Protein AF-A0A136Q845-F1 (afdb_monomer_lite)

Structure (mmCIF, N/CA/C/O backbone):
data_AF-A0A136Q845-F1
#
_entry.id   AF-A0A136Q845-F1
#
loop_
_atom_site.group_PDB
_atom_site.id
_atom_site.type_symbol
_atom_site.label_atom_id
_atom_site.label_alt_id
_atom_site.label_comp_id
_atom_site.label_asym_id
_atom_site.label_entity_id
_atom_site.label_seq_id
_atom_site.pdbx_PDB_ins_code
_atom_site.Cartn_x
_atom_site.Cartn_y
_atom_site.Cartn_z
_atom_site.occupancy
_atom_site.B_iso_or_equiv
_atom_site.auth_seq_id
_atom_site.auth_comp_id
_atom_site.auth_asym_id
_atom_site.auth_atom_id
_atom_site.pdbx_PDB_model_num
ATOM 1 N N . ILE A 1 1 ? -14.774 0.535 0.311 1.00 84.38 1 ILE A N 1
ATOM 2 C CA . ILE A 1 1 ? -14.050 0.784 -0.958 1.00 84.38 1 ILE A CA 1
ATOM 3 C C . ILE A 1 1 ? -12.926 1.778 -0.692 1.00 84.38 1 ILE A C 1
ATOM 5 O O . ILE A 1 1 ? -13.164 2.762 0.003 1.00 84.38 1 ILE A O 1
ATOM 9 N N . LYS A 1 2 ? -11.718 1.499 -1.184 1.00 90.06 2 LYS A N 1
ATOM 10 C CA . LYS A 1 2 ? -10.530 2.355 -1.083 1.00 90.06 2 LYS A CA 1
ATOM 11 C C . LYS A 1 2 ? -9.869 2.485 -2.451 1.00 90.06 2 LYS A C 1
ATOM 13 O O . LYS A 1 2 ? -10.007 1.608 -3.302 1.00 90.06 2 LYS A O 1
ATOM 18 N N . THR A 1 3 ? -9.113 3.564 -2.631 1.00 94.06 3 THR A N 1
ATOM 19 C CA . THR A 1 3 ? -8.196 3.672 -3.767 1.00 94.06 3 THR A CA 1
ATOM 20 C C . THR A 1 3 ? -7.012 2.735 -3.530 1.00 94.06 3 THR A C 1
ATOM 22 O O . THR A 1 3 ? -6.346 2.857 -2.504 1.00 94.06 3 THR A O 1
ATOM 25 N N . VAL A 1 4 ? -6.729 1.843 -4.475 1.00 92.69 4 VAL A N 1
ATOM 26 C CA . VAL A 1 4 ? -5.550 0.971 -4.458 1.00 92.69 4 VAL A CA 1
ATOM 27 C C . VAL A 1 4 ? -4.664 1.310 -5.651 1.00 92.69 4 VAL A C 1
ATOM 29 O O . VAL A 1 4 ? -5.120 1.299 -6.798 1.00 92.69 4 VAL A O 1
ATOM 32 N N . THR A 1 5 ? -3.414 1.661 -5.372 1.00 91.56 5 THR A N 1
ATOM 33 C CA . THR A 1 5 ? -2.354 1.887 -6.364 1.00 91.56 5 THR A CA 1
ATOM 34 C C . THR A 1 5 ? -1.283 0.814 -6.223 1.00 91.56 5 THR A C 1
ATOM 36 O O . THR A 1 5 ? -1.395 -0.051 -5.354 1.00 91.56 5 THR A O 1
ATOM 39 N N . ALA A 1 6 ? -0.290 0.824 -7.109 1.00 89.44 6 ALA A N 1
ATOM 40 C CA . ALA A 1 6 ? 0.789 -0.144 -7.064 1.00 89.44 6 ALA A CA 1
ATOM 41 C C . ALA A 1 6 ? 2.152 0.504 -7.334 1.00 89.44 6 ALA A C 1
ATOM 43 O O . ALA A 1 6 ? 2.246 1.478 -8.087 1.00 89.44 6 ALA A O 1
ATOM 44 N N . TYR A 1 7 ? 3.198 -0.097 -6.771 1.00 87.44 7 TYR A N 1
ATOM 45 C CA . TYR A 1 7 ? 4.599 0.264 -6.980 1.0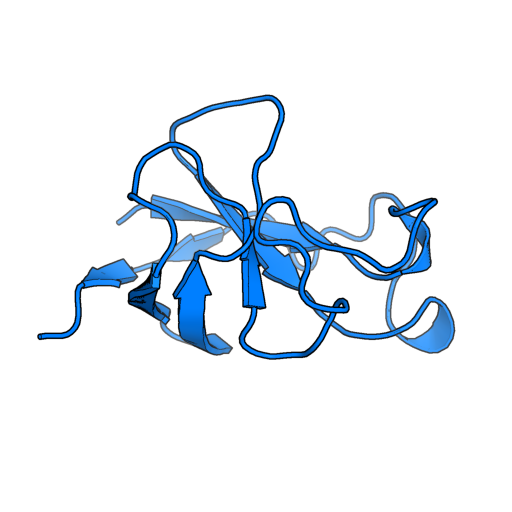0 87.44 7 TYR A CA 1
ATOM 46 C C . TYR A 1 7 ? 5.491 -0.989 -7.024 1.00 87.44 7 TYR A C 1
ATOM 48 O O . TYR A 1 7 ? 5.057 -2.098 -6.718 1.00 87.44 7 TYR A O 1
ATOM 56 N N . CYS A 1 8 ? 6.750 -0.820 -7.416 1.00 87.19 8 CYS A N 1
ATOM 57 C CA . CYS A 1 8 ? 7.773 -1.871 -7.439 1.00 87.19 8 CYS A CA 1
ATOM 58 C C . CYS A 1 8 ? 9.133 -1.294 -7.034 1.00 87.19 8 CYS A C 1
ATOM 60 O O . CYS A 1 8 ? 9.251 -0.082 -6.828 1.00 87.19 8 CYS A O 1
ATOM 62 N N . SER A 1 9 ? 10.179 -2.127 -6.975 1.00 86.06 9 SER A N 1
ATOM 63 C CA . SER A 1 9 ? 11.523 -1.671 -6.577 1.00 86.06 9 SER A CA 1
ATOM 64 C C . SER A 1 9 ? 12.129 -0.622 -7.515 1.00 86.06 9 SER A C 1
ATOM 66 O O . SER A 1 9 ? 13.044 0.093 -7.127 1.00 86.06 9 SER A O 1
ATOM 68 N N . ALA A 1 10 ? 11.587 -0.427 -8.723 1.00 84.12 10 ALA A N 1
ATOM 69 C CA . ALA A 1 10 ? 11.973 0.698 -9.573 1.00 84.12 10 ALA A CA 1
ATOM 70 C C . ALA A 1 10 ? 11.621 2.074 -8.974 1.00 84.12 10 ALA A C 1
ATOM 72 O O . ALA A 1 10 ? 12.258 3.062 -9.346 1.00 84.12 10 ALA A O 1
ATOM 73 N N . CYS A 1 11 ? 10.607 2.125 -8.104 1.00 80.44 11 CYS A N 1
ATOM 74 C CA . CYS A 1 11 ? 10.061 3.327 -7.468 1.00 80.44 11 CYS A CA 1
ATOM 75 C C . CYS A 1 11 ? 10.649 3.601 -6.080 1.00 80.44 11 CYS A C 1
ATOM 77 O O . CYS A 1 11 ? 10.310 4.616 -5.476 1.00 80.44 11 CYS A O 1
ATOM 79 N N . ASP A 1 12 ? 11.478 2.695 -5.568 1.00 82.62 12 ASP A N 1
ATOM 80 C CA . ASP A 1 12 ? 12.068 2.778 -4.241 1.00 82.62 12 ASP A CA 1
ATOM 81 C C . ASP A 1 12 ? 13.598 2.811 -4.340 1.00 82.62 12 ASP A C 1
ATOM 83 O O . ASP A 1 12 ? 14.202 2.241 -5.247 1.00 82.62 12 ASP A O 1
ATOM 87 N N . SER A 1 13 ? 14.231 3.535 -3.423 1.00 78.75 13 SER A N 1
ATOM 88 C CA . SER A 1 13 ? 15.679 3.753 -3.413 1.00 78.75 13 SER A CA 1
ATOM 89 C C . SER A 1 13 ? 16.401 2.989 -2.305 1.00 78.75 13 SER A C 1
ATOM 91 O O . SER A 1 13 ? 17.631 2.984 -2.295 1.00 78.75 13 SER A O 1
ATOM 93 N N . THR A 1 14 ? 15.672 2.354 -1.379 1.00 86.75 14 THR A N 1
ATOM 94 C CA . THR A 1 14 ? 16.260 1.778 -0.155 1.00 86.75 14 THR A CA 1
ATOM 95 C C . THR A 1 14 ? 16.110 0.263 -0.039 1.00 86.75 14 THR A C 1
ATOM 97 O O . THR A 1 14 ? 16.934 -0.391 0.593 1.00 86.75 14 THR A O 1
ATOM 100 N N . GLY A 1 15 ? 15.073 -0.305 -0.642 1.00 89.44 15 GLY A N 1
ATOM 101 C CA . GLY A 1 15 ? 14.621 -1.677 -0.464 1.00 89.44 15 GLY A CA 1
ATOM 102 C C . GLY A 1 15 ? 13.941 -1.942 0.881 1.00 89.44 15 GLY A C 1
ATOM 103 O O . GLY A 1 15 ? 13.663 -3.105 1.171 1.00 89.44 15 GLY A O 1
ATOM 104 N N . ILE A 1 16 ? 13.704 -0.922 1.717 1.00 93.94 16 ILE A N 1
ATOM 105 C CA . ILE A 1 16 ? 13.290 -1.063 3.119 1.00 93.94 16 ILE A CA 1
ATOM 106 C C . ILE A 1 16 ? 12.038 -0.222 3.402 1.00 93.94 16 ILE A C 1
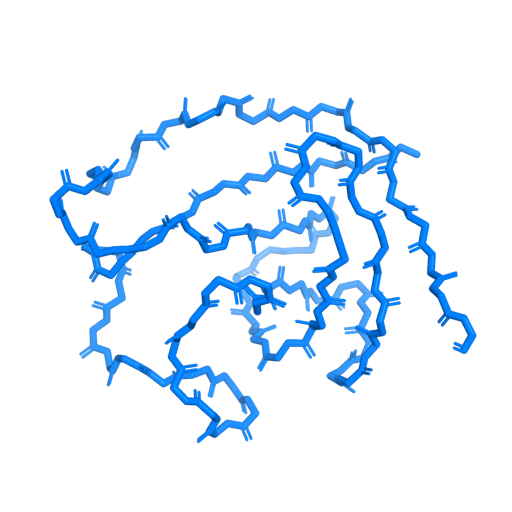ATOM 108 O O . ILE A 1 16 ? 12.009 0.982 3.180 1.00 93.94 16 ILE A O 1
ATOM 112 N N . THR A 1 17 ? 11.016 -0.869 3.957 1.00 95.25 17 THR A N 1
ATOM 113 C CA . THR A 1 17 ? 9.758 -0.251 4.403 1.00 95.25 17 THR A CA 1
ATOM 114 C C . THR A 1 17 ? 9.933 0.592 5.671 1.00 95.25 17 THR A C 1
ATOM 116 O O . THR A 1 17 ? 10.873 0.390 6.444 1.00 95.25 17 THR A O 1
ATOM 119 N N . ALA A 1 18 ? 8.979 1.480 5.962 1.00 95.50 18 ALA A N 1
ATOM 120 C CA . ALA A 1 18 ? 8.958 2.284 7.188 1.00 95.50 18 ALA A CA 1
ATOM 121 C C . ALA A 1 18 ? 8.978 1.473 8.502 1.00 95.50 18 ALA A C 1
ATOM 123 O O . ALA A 1 18 ? 9.390 2.003 9.534 1.00 95.50 18 ALA A O 1
ATOM 124 N N . SER A 1 19 ? 8.558 0.204 8.500 1.00 96.75 19 SER A N 1
ATOM 125 C CA . SER A 1 19 ? 8.681 -0.691 9.659 1.00 96.75 19 SER A CA 1
ATOM 126 C C . SER A 1 19 ? 10.080 -1.297 9.832 1.00 96.75 19 SER A C 1
ATOM 128 O O . SER A 1 19 ? 10.325 -2.013 10.804 1.00 96.75 19 SER A O 1
ATOM 130 N N . GLY A 1 20 ? 11.000 -1.038 8.897 1.00 96.38 20 GLY A N 1
ATOM 131 C CA . GLY A 1 20 ? 12.360 -1.578 8.876 1.00 96.38 20 GLY A CA 1
ATOM 132 C C . GLY A 1 20 ? 12.488 -2.941 8.190 1.00 96.38 20 GLY A C 1
ATOM 133 O O . GLY A 1 20 ? 13.583 -3.502 8.150 1.00 96.38 20 GLY A O 1
ATOM 134 N N . LYS A 1 21 ? 11.402 -3.497 7.639 1.00 96.19 21 LYS A N 1
ATOM 135 C CA . LYS A 1 21 ? 11.440 -4.762 6.885 1.00 96.19 21 LYS A CA 1
ATOM 136 C C . LYS A 1 21 ? 11.771 -4.516 5.410 1.00 96.19 21 LYS A C 1
ATOM 138 O O . LYS A 1 21 ? 11.374 -3.478 4.884 1.00 96.19 21 LYS A O 1
ATOM 143 N N . PRO A 1 22 ? 12.403 -5.471 4.707 1.00 94.56 22 PRO A N 1
ATOM 144 C CA . PRO A 1 22 ? 12.599 -5.367 3.263 1.00 94.56 22 PRO A CA 1
ATOM 145 C C . PRO A 1 22 ? 11.282 -5.219 2.492 1.00 94.56 22 PRO A C 1
ATOM 147 O O . PRO A 1 22 ? 10.227 -5.630 2.978 1.00 94.56 22 PRO A O 1
ATOM 150 N N . LEU A 1 23 ? 11.321 -4.710 1.267 1.00 91.44 23 LEU A N 1
ATOM 151 C CA . LEU A 1 23 ? 10.184 -4.810 0.352 1.00 91.44 23 LEU A CA 1
ATOM 152 C C . LEU A 1 23 ? 9.903 -6.277 0.008 1.00 91.44 23 LEU A C 1
ATOM 154 O O . LEU A 1 23 ? 10.818 -7.082 -0.154 1.00 91.44 23 LEU A O 1
ATOM 158 N N . ALA A 1 24 ? 8.626 -6.646 -0.046 1.00 92.50 24 ALA A N 1
ATOM 159 C CA . ALA A 1 24 ? 8.183 -7.972 -0.462 1.00 92.50 24 ALA A CA 1
ATOM 160 C C . ALA A 1 24 ? 6.700 -7.942 -0.828 1.00 92.50 24 ALA A C 1
ATOM 162 O O . ALA A 1 24 ? 5.948 -7.108 -0.319 1.00 92.50 24 ALA A O 1
ATOM 163 N N . TRP A 1 25 ? 6.271 -8.889 -1.666 1.00 92.75 25 TRP A N 1
ATOM 164 C CA . TRP A 1 25 ? 4.849 -9.110 -1.924 1.00 92.75 25 TRP A CA 1
ATOM 165 C C . TRP A 1 25 ? 4.094 -9.313 -0.604 1.00 92.75 25 TRP A C 1
ATOM 167 O O . TRP A 1 25 ? 4.608 -9.926 0.334 1.00 92.75 25 TRP A O 1
ATOM 177 N N . GLY A 1 26 ? 2.881 -8.770 -0.517 1.00 94.81 26 GLY A N 1
ATOM 178 C CA . GLY A 1 26 ? 2.084 -8.780 0.712 1.00 94.81 26 GLY A CA 1
ATOM 179 C C . GLY A 1 26 ? 2.495 -7.726 1.747 1.00 94.81 26 GLY A C 1
ATOM 180 O O . GLY A 1 26 ? 1.860 -7.635 2.794 1.00 94.81 26 GLY A O 1
ATOM 181 N N . ARG A 1 27 ? 3.499 -6.885 1.475 1.00 96.12 27 ARG A N 1
ATOM 182 C CA . ARG A 1 27 ? 3.770 -5.664 2.252 1.00 96.12 27 ARG A CA 1
ATOM 183 C C . ARG A 1 27 ? 3.206 -4.469 1.497 1.00 96.12 27 ARG A C 1
ATOM 185 O O . ARG A 1 27 ? 3.385 -4.368 0.284 1.00 96.12 27 ARG A O 1
ATOM 192 N N . VAL A 1 28 ? 2.474 -3.607 2.197 1.00 95.75 28 VAL A N 1
ATOM 193 C CA . VAL A 1 28 ? 1.795 -2.458 1.583 1.00 95.75 28 VAL A CA 1
ATOM 194 C C . VAL A 1 28 ? 2.083 -1.162 2.322 1.00 95.75 28 VAL A C 1
ATOM 196 O O . VAL A 1 28 ? 2.360 -1.161 3.528 1.00 95.75 28 VAL A O 1
ATOM 199 N N . ALA A 1 29 ? 1.964 -0.057 1.589 1.00 95.31 29 ALA A N 1
ATOM 200 C CA . ALA A 1 29 ? 2.025 1.287 2.137 1.00 95.31 29 ALA A CA 1
ATOM 201 C C . ALA A 1 29 ? 0.615 1.843 2.345 1.00 95.31 29 ALA A C 1
ATOM 203 O O . ALA A 1 29 ? -0.232 1.791 1.453 1.00 95.31 29 ALA A O 1
ATOM 204 N N . SER A 1 30 ? 0.346 2.403 3.520 1.00 96.88 30 SER A N 1
ATOM 205 C CA . SER A 1 30 ? -0.850 3.216 3.751 1.00 96.88 30 SER A CA 1
ATOM 206 C C . SER A 1 30 ? -0.660 4.068 4.994 1.00 96.88 30 SER A C 1
ATOM 208 O O . SER A 1 30 ? -0.029 3.628 5.949 1.00 96.88 30 SER A O 1
ATOM 210 N N . ASN A 1 31 ? -1.235 5.266 5.008 1.00 97.44 31 ASN A N 1
ATOM 211 C CA . ASN A 1 31 ? -1.276 6.119 6.198 1.00 97.44 31 ASN A CA 1
ATOM 212 C C . ASN A 1 31 ? -2.613 6.017 6.951 1.00 97.44 31 ASN A C 1
ATOM 214 O O . ASN A 1 31 ? -2.711 6.475 8.086 1.00 97.44 31 ASN A O 1
ATOM 218 N N . ASP A 1 32 ? -3.630 5.401 6.340 1.00 96.88 32 ASP A N 1
ATOM 219 C CA . ASP A 1 32 ? -4.973 5.266 6.919 1.00 96.88 32 ASP A CA 1
ATOM 220 C C . ASP A 1 32 ? -5.037 4.171 7.999 1.00 96.88 32 ASP A C 1
ATOM 222 O O . ASP A 1 32 ? -6.008 4.092 8.750 1.00 96.88 32 ASP A O 1
ATOM 226 N N . TYR A 1 33 ? -4.008 3.321 8.066 1.00 96.81 33 TYR A N 1
ATOM 227 C CA . TYR A 1 33 ? -3.931 2.161 8.946 1.00 96.81 33 TYR A CA 1
ATOM 228 C C . TYR A 1 33 ? -2.587 2.137 9.706 1.00 96.81 33 TYR A C 1
ATOM 230 O O . TYR A 1 33 ? -1.536 2.465 9.135 1.00 96.81 33 TYR A O 1
ATOM 238 N N . PRO A 1 34 ? -2.564 1.736 10.990 1.00 97.50 34 PRO A N 1
ATOM 239 C CA . PRO A 1 34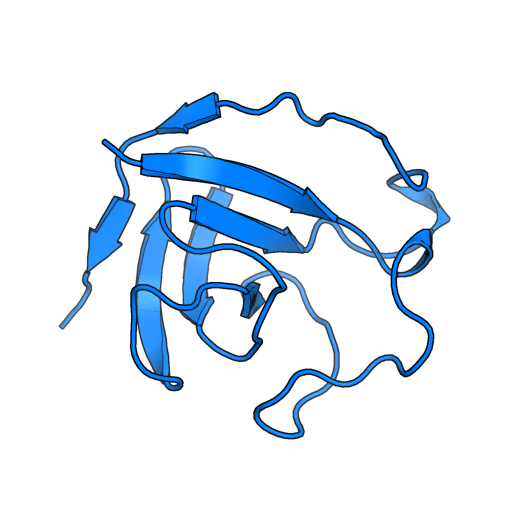 ? -1.321 1.521 11.734 1.00 97.50 34 PRO A CA 1
ATOM 240 C C . PRO A 1 34 ? -0.393 0.493 11.067 1.00 97.50 34 PRO A C 1
ATOM 242 O O . PRO A 1 34 ? -0.869 -0.437 10.413 1.00 97.50 34 PRO A O 1
ATOM 245 N N . ILE A 1 35 ? 0.926 0.629 11.266 1.00 98.00 35 ILE A N 1
ATOM 246 C CA . ILE A 1 35 ? 1.876 -0.435 10.892 1.00 98.00 35 ILE A CA 1
ATOM 247 C C . ILE A 1 35 ? 1.493 -1.718 11.643 1.00 98.00 35 ILE A C 1
ATOM 249 O O . ILE A 1 35 ? 1.129 -1.663 12.817 1.00 98.00 35 ILE A O 1
ATOM 253 N N . GLY A 1 36 ? 1.570 -2.857 10.958 1.00 97.88 36 GLY A N 1
ATOM 254 C CA . GLY A 1 36 ? 1.179 -4.174 11.460 1.00 97.88 36 GLY A CA 1
ATOM 255 C C . GLY A 1 36 ? -0.285 -4.537 11.204 1.00 97.88 36 GLY A C 1
ATOM 256 O O . GLY A 1 36 ? -0.668 -5.679 11.444 1.00 97.88 36 GLY A O 1
ATOM 257 N N . THR A 1 37 ? -1.103 -3.613 10.687 1.00 98.50 37 THR A N 1
ATOM 258 C CA . THR A 1 37 ? -2.496 -3.920 10.324 1.00 98.50 37 THR A CA 1
ATOM 259 C C . THR A 1 37 ? -2.524 -4.940 9.191 1.00 98.50 37 THR A C 1
ATOM 261 O O . THR A 1 37 ? -1.925 -4.706 8.139 1.00 98.50 37 THR A O 1
ATOM 264 N N . ARG A 1 38 ? -3.243 -6.048 9.391 1.00 98.25 38 ARG A N 1
ATOM 265 C CA . ARG A 1 38 ? -3.511 -7.041 8.348 1.00 98.25 38 ARG A CA 1
ATOM 266 C C . ARG A 1 38 ? -4.720 -6.613 7.527 1.00 98.25 38 ARG A C 1
ATOM 268 O O . ARG A 1 38 ? -5.743 -6.224 8.090 1.00 98.25 38 ARG A O 1
ATOM 275 N N . LEU A 1 39 ? -4.601 -6.691 6.210 1.00 97.69 39 LEU A N 1
ATOM 276 C CA . LEU A 1 39 ? -5.659 -6.347 5.273 1.00 97.69 39 LEU A CA 1
ATOM 277 C C . LEU A 1 39 ? -5.883 -7.495 4.289 1.00 97.69 39 LEU A C 1
ATOM 279 O O . LEU A 1 39 ? -4.943 -8.196 3.924 1.00 97.69 39 LEU A O 1
ATOM 283 N N . TYR A 1 40 ? -7.112 -7.623 3.805 1.00 96.88 40 TYR A N 1
ATOM 284 C CA . TYR A 1 40 ? -7.419 -8.349 2.582 1.00 96.88 40 TYR A CA 1
ATOM 285 C C . TYR A 1 40 ? -7.809 -7.345 1.497 1.00 96.88 40 TYR A C 1
ATOM 287 O O . TYR A 1 40 ? -8.693 -6.507 1.701 1.00 96.88 40 TYR A O 1
ATOM 295 N N . ILE A 1 41 ? -7.120 -7.402 0.358 1.00 94.75 41 ILE A N 1
ATOM 296 C CA . ILE A 1 41 ? -7.384 -6.550 -0.803 1.00 94.75 41 ILE A CA 1
ATOM 297 C C . ILE A 1 41 ? -7.847 -7.449 -1.943 1.00 94.75 41 ILE A C 1
ATOM 299 O O . ILE A 1 41 ? -7.080 -8.288 -2.422 1.00 94.75 41 ILE A O 1
ATOM 303 N N . ASP A 1 42 ? -9.084 -7.258 -2.399 1.00 90.69 42 ASP A N 1
ATOM 304 C CA . ASP A 1 42 ? -9.638 -8.059 -3.492 1.00 90.69 42 ASP A CA 1
ATOM 305 C C . ASP A 1 42 ? -8.765 -7.952 -4.763 1.00 90.69 42 ASP A C 1
ATOM 307 O O . ASP A 1 42 ? -8.340 -6.870 -5.175 1.00 90.69 42 ASP A O 1
ATOM 311 N N . GLY A 1 43 ? -8.423 -9.100 -5.348 1.00 89.31 43 GLY A N 1
ATOM 312 C CA . GLY A 1 43 ? -7.504 -9.210 -6.487 1.00 89.31 43 GLY A CA 1
ATOM 313 C C . GLY A 1 43 ? -6.000 -9.086 -6.185 1.00 89.31 43 GLY A C 1
ATOM 314 O O . GLY A 1 43 ? -5.205 -9.296 -7.100 1.00 89.31 43 GLY A O 1
ATOM 315 N N . TYR A 1 44 ? -5.586 -8.782 -4.948 1.00 91.19 44 TYR A N 1
ATOM 316 C CA . TYR A 1 44 ? -4.170 -8.789 -4.526 1.00 91.19 44 TYR A CA 1
ATOM 317 C C . TYR A 1 44 ? -3.883 -9.840 -3.441 1.00 91.19 44 TYR A C 1
ATOM 319 O O . TYR A 1 44 ? -2.847 -10.504 -3.481 1.00 91.19 44 TYR A O 1
ATOM 327 N N . GLY A 1 45 ? -4.826 -10.044 -2.519 1.00 94.38 45 GLY A N 1
ATOM 328 C CA . GLY A 1 45 ? -4.750 -11.036 -1.448 1.00 94.38 45 GLY A CA 1
ATOM 329 C C . GLY A 1 45 ? -4.504 -10.431 -0.066 1.00 94.38 45 GLY A C 1
ATOM 330 O O . GLY A 1 45 ? -4.730 -9.240 0.165 1.00 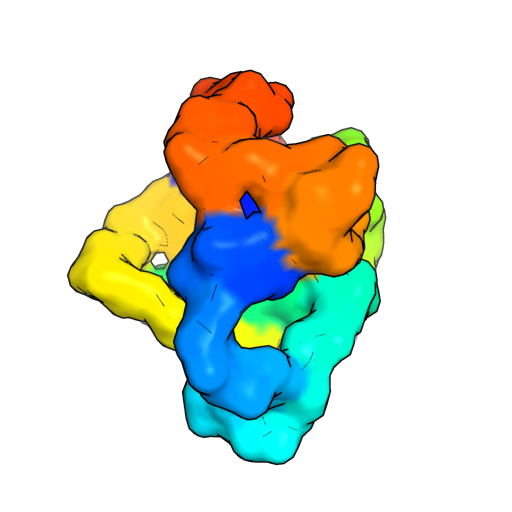94.38 45 GLY A O 1
ATOM 331 N N . GLU A 1 46 ? -4.073 -11.282 0.866 1.00 96.88 46 GLU A N 1
ATOM 332 C CA . GLU A 1 46 ? -3.718 -10.878 2.228 1.00 96.88 46 GLU A CA 1
ATOM 333 C C . GLU A 1 46 ? -2.408 -10.091 2.255 1.00 96.88 46 GLU A C 1
ATOM 335 O O . GLU A 1 46 ? -1.420 -10.452 1.608 1.00 96.88 46 GLU A O 1
ATOM 340 N N . CYS A 1 47 ? -2.380 -9.026 3.048 1.00 97.00 47 CYS A N 1
ATOM 341 C CA . CYS A 1 47 ? -1.204 -8.193 3.201 1.00 97.00 47 CYS A CA 1
ATOM 342 C C . CYS A 1 47 ? -1.110 -7.541 4.581 1.00 97.00 47 CYS A C 1
ATOM 344 O O . CYS A 1 47 ? -2.034 -7.592 5.393 1.00 97.00 47 CYS A O 1
ATOM 346 N N . VAL A 1 48 ? 0.042 -6.929 4.847 1.00 98.31 48 VAL A N 1
ATOM 347 C CA . VAL A 1 48 ? 0.328 -6.201 6.081 1.00 98.31 48 VAL A CA 1
ATOM 348 C C . VAL A 1 48 ? 0.820 -4.804 5.745 1.00 98.31 48 VAL A C 1
ATOM 350 O O . VAL A 1 48 ? 1.676 -4.617 4.876 1.00 98.31 48 VAL A O 1
ATOM 353 N N . VAL A 1 49 ? 0.281 -3.818 6.454 1.00 98.12 49 VAL A N 1
ATOM 354 C CA . VAL A 1 49 ? 0.746 -2.434 6.380 1.00 98.12 49 VAL A CA 1
ATOM 355 C C . VAL A 1 49 ? 2.103 -2.355 7.064 1.00 98.12 49 VAL A C 1
ATOM 357 O O . VAL A 1 49 ? 2.200 -2.437 8.284 1.00 98.12 49 VAL A O 1
ATOM 360 N N . GLU A 1 50 ? 3.160 -2.216 6.279 1.00 98.06 50 GLU A N 1
ATOM 361 C CA . GLU A 1 50 ? 4.544 -2.152 6.772 1.00 98.06 50 GLU A CA 1
ATOM 362 C C . GLU A 1 50 ? 5.221 -0.842 6.370 1.00 98.06 50 GLU A C 1
ATOM 364 O O . GLU A 1 50 ? 6.266 -0.497 6.912 1.00 98.06 50 GLU A O 1
ATOM 369 N N . ASP A 1 51 ? 4.615 -0.091 5.450 1.00 96.06 51 ASP A N 1
ATOM 370 C CA . ASP A 1 51 ? 5.230 1.088 4.864 1.00 96.06 51 ASP A CA 1
ATOM 371 C C . ASP A 1 51 ? 4.325 2.324 4.905 1.00 96.06 51 ASP A C 1
ATOM 373 O O . ASP A 1 51 ? 3.125 2.261 5.213 1.00 96.06 51 ASP A O 1
ATOM 377 N N . ARG A 1 52 ? 4.923 3.475 4.602 1.00 95.00 52 ARG A N 1
ATOM 378 C CA . ARG A 1 52 ? 4.275 4.785 4.567 1.00 95.00 52 ARG A CA 1
ATOM 379 C C . ARG A 1 52 ? 4.423 5.433 3.206 1.00 95.00 52 ARG A C 1
ATOM 381 O O . ARG A 1 52 ? 5.278 5.084 2.404 1.00 95.00 52 ARG A O 1
ATOM 388 N N . MET A 1 53 ? 3.549 6.395 2.951 1.00 91.31 53 MET A N 1
ATOM 389 C CA . MET A 1 53 ? 3.483 7.084 1.669 1.00 91.31 53 MET A CA 1
ATOM 390 C C . MET A 1 53 ? 3.156 8.565 1.849 1.00 91.31 53 MET A C 1
ATOM 392 O O . MET A 1 53 ? 2.820 9.015 2.943 1.00 91.31 53 MET A O 1
ATOM 396 N N . ARG A 1 54 ? 3.247 9.338 0.763 1.00 89.94 54 ARG A N 1
ATOM 397 C CA . ARG A 1 54 ? 3.038 10.793 0.805 1.00 89.94 54 ARG A CA 1
ATOM 398 C C . ARG A 1 54 ? 1.597 11.202 1.124 1.00 89.94 54 ARG A C 1
ATOM 400 O O . ARG A 1 54 ? 1.402 12.154 1.873 1.00 89.94 54 ARG A O 1
ATOM 407 N N . ASP A 1 55 ? 0.608 10.507 0.560 1.00 89.75 55 ASP A N 1
ATOM 408 C CA . ASP A 1 55 ? -0.803 10.910 0.644 1.00 89.75 55 ASP A CA 1
ATOM 409 C C . ASP A 1 55 ? -1.662 9.875 1.383 1.00 89.75 55 ASP A C 1
ATOM 411 O O . ASP A 1 55 ? -1.426 8.672 1.286 1.00 89.75 55 ASP A O 1
ATOM 415 N N . ASN A 1 56 ? -2.709 10.350 2.060 1.00 93.69 56 ASN A N 1
ATOM 416 C CA . ASN A 1 56 ? -3.717 9.516 2.725 1.00 93.69 56 ASN A CA 1
ATOM 417 C C . ASN A 1 56 ? -4.800 9.025 1.739 1.00 93.69 56 ASN A C 1
ATOM 419 O O . ASN A 1 56 ? -4.843 9.437 0.577 1.00 93.69 56 ASN A O 1
ATOM 423 N N . GLY A 1 57 ? -5.722 8.179 2.208 1.00 92.69 57 GLY A N 1
ATOM 424 C CA . GLY A 1 57 ? -6.917 7.767 1.458 1.00 92.69 57 GLY A CA 1
ATOM 425 C C . GLY A 1 57 ? -6.708 6.614 0.472 1.00 92.69 57 GLY A C 1
ATOM 426 O O . GLY A 1 57 ? -7.619 6.294 -0.303 1.00 92.69 57 GLY A O 1
ATOM 427 N N . LYS A 1 58 ? -5.522 5.998 0.470 1.00 93.38 58 LYS A N 1
ATOM 428 C CA . LYS A 1 58 ? -5.155 4.908 -0.438 1.00 93.38 58 LYS A CA 1
ATOM 429 C C . LYS A 1 58 ? -4.284 3.845 0.232 1.00 93.38 58 LYS A C 1
ATOM 431 O O . LYS A 1 58 ? -3.750 4.043 1.326 1.00 93.38 58 LYS A O 1
ATOM 436 N N . VAL A 1 59 ? -4.177 2.713 -0.454 1.00 94.69 59 VAL A N 1
ATOM 437 C CA . VAL A 1 59 ? -3.230 1.635 -0.163 1.00 94.69 59 VAL A CA 1
ATOM 438 C C . VAL A 1 59 ? -2.370 1.416 -1.405 1.00 94.69 59 VAL A C 1
ATOM 440 O O . VAL A 1 59 ? -2.914 1.320 -2.504 1.00 94.69 59 VAL A O 1
ATOM 443 N N . ASP A 1 60 ? -1.052 1.363 -1.240 1.00 93.06 60 ASP A N 1
ATOM 444 C CA . ASP A 1 60 ? -0.096 1.095 -2.318 1.00 93.06 60 ASP A CA 1
ATOM 445 C C . ASP A 1 60 ? 0.455 -0.324 -2.181 1.00 93.06 60 ASP A C 1
ATOM 447 O O . ASP A 1 60 ? 1.042 -0.667 -1.150 1.00 93.06 60 ASP A O 1
ATOM 451 N N . VAL A 1 61 ? 0.237 -1.161 -3.196 1.00 93.00 61 VAL A N 1
ATOM 452 C CA . VAL A 1 61 ? 0.664 -2.565 -3.179 1.00 93.00 61 VAL A CA 1
ATOM 453 C C . VAL A 1 61 ? 1.997 -2.763 -3.889 1.00 93.00 61 VAL A C 1
ATOM 455 O O . VAL A 1 61 ? 2.240 -2.183 -4.947 1.00 93.00 61 VAL A O 1
ATOM 458 N N . TYR A 1 62 ? 2.861 -3.601 -3.318 1.00 92.31 62 TYR A N 1
ATOM 459 C CA . TYR A 1 62 ? 4.147 -3.931 -3.919 1.00 92.31 62 TYR A CA 1
ATOM 460 C C . TYR A 1 62 ? 4.011 -5.065 -4.940 1.00 92.31 62 TYR A C 1
ATOM 462 O O . TYR A 1 62 ? 3.595 -6.169 -4.595 1.00 92.31 62 TYR A O 1
ATOM 470 N N . LEU A 1 63 ? 4.398 -4.815 -6.191 1.00 89.00 63 LEU A N 1
ATOM 471 C CA . LEU A 1 63 ? 4.281 -5.798 -7.274 1.00 89.00 63 LEU A CA 1
ATOM 472 C C . LEU A 1 63 ? 5.502 -6.706 -7.427 1.00 89.00 63 LEU A C 1
ATOM 474 O O . LEU A 1 63 ? 5.383 -7.765 -8.037 1.00 89.00 63 LEU A O 1
ATOM 478 N N . GLY A 1 64 ? 6.661 -6.316 -6.896 1.00 86.44 64 GLY A N 1
ATOM 479 C CA . GLY A 1 64 ? 7.921 -7.024 -7.117 1.00 86.44 64 GLY A CA 1
ATOM 480 C C . GLY A 1 64 ? 9.025 -6.104 -7.624 1.00 86.44 64 GLY A C 1
ATOM 481 O O . GLY A 1 64 ? 8.999 -4.895 -7.387 1.00 86.44 64 GLY A O 1
ATOM 482 N N . ASP A 1 65 ? 10.005 -6.686 -8.308 1.00 80.62 65 ASP A N 1
ATOM 483 C CA . ASP A 1 65 ? 11.188 -5.961 -8.759 1.00 80.62 65 ASP A CA 1
ATOM 484 C C . ASP A 1 65 ? 10.985 -5.117 -10.027 1.00 80.62 65 ASP A C 1
ATOM 486 O O . ASP A 1 65 ? 9.952 -5.181 -10.689 1.00 80.62 65 ASP A O 1
ATOM 490 N N . ARG A 1 66 ? 11.980 -4.299 -10.391 1.00 74.75 66 ARG A N 1
ATOM 491 C CA . ARG A 1 66 ? 11.956 -3.443 -11.595 1.00 74.75 66 ARG A CA 1
ATOM 492 C C . ARG A 1 66 ? 11.609 -4.192 -12.895 1.00 74.75 66 ARG A C 1
ATOM 494 O O . ARG A 1 66 ? 11.121 -3.566 -13.829 1.00 74.75 66 ARG A O 1
ATOM 501 N N . ASP A 1 67 ? 11.803 -5.506 -12.952 1.00 76.44 67 ASP A N 1
ATOM 502 C CA . ASP A 1 67 ? 11.447 -6.321 -14.119 1.00 76.44 67 ASP A CA 1
ATOM 503 C C . ASP A 1 67 ? 9.926 -6.494 -14.300 1.00 76.44 67 ASP A C 1
ATOM 505 O O . ASP A 1 67 ? 9.472 -6.806 -15.400 1.00 76.44 67 ASP A O 1
ATOM 509 N N . VAL A 1 68 ? 9.124 -6.274 -13.247 1.00 73.19 68 VAL A N 1
ATOM 510 C CA . VAL A 1 68 ? 7.659 -6.439 -13.288 1.00 73.19 68 VAL A CA 1
ATOM 511 C C . VAL A 1 68 ? 6.885 -5.125 -13.413 1.00 73.19 68 VAL A C 1
ATOM 513 O O . VAL A 1 68 ? 5.691 -5.150 -13.711 1.00 73.19 68 VAL A O 1
ATOM 516 N N . CYS A 1 69 ? 7.522 -3.973 -13.179 1.00 72.75 69 CYS A N 1
ATOM 517 C CA . CYS A 1 69 ? 6.859 -2.669 -13.222 1.00 72.75 69 CYS A CA 1
ATOM 518 C C . CYS A 1 69 ? 7.852 -1.518 -13.462 1.00 72.75 69 CYS A C 1
ATOM 520 O O . CYS A 1 69 ? 9.030 -1.598 -13.115 1.00 72.75 69 CYS A O 1
ATOM 522 N N . SER A 1 70 ? 7.369 -0.414 -14.036 1.00 68.62 70 SER A N 1
ATOM 523 C CA . SER A 1 70 ? 8.120 0.840 -14.159 1.00 68.62 70 SER A CA 1
ATOM 524 C C . SER A 1 70 ? 7.570 1.895 -13.200 1.00 68.62 70 SER A C 1
ATOM 526 O O . SER A 1 70 ? 6.421 1.824 -12.763 1.00 68.62 70 SER A O 1
ATOM 528 N N . CYS A 1 71 ? 8.371 2.911 -12.870 1.00 61.78 71 CYS A N 1
ATOM 529 C CA . CYS A 1 71 ? 7.878 4.052 -12.107 1.00 61.78 71 CYS A CA 1
ATOM 530 C C . CYS A 1 71 ? 6.790 4.786 -12.903 1.00 61.78 71 CYS A C 1
ATOM 532 O O . CYS A 1 71 ? 7.047 5.378 -13.948 1.00 61.78 71 CYS A O 1
ATOM 534 N N . GLY A 1 72 ? 5.549 4.686 -12.421 1.00 56.88 72 GLY A N 1
ATOM 535 C CA . GLY A 1 72 ? 4.360 5.154 -13.134 1.00 56.88 72 GLY A CA 1
ATOM 536 C C . GLY A 1 72 ? 3.573 4.060 -13.861 1.00 56.88 72 GLY A C 1
ATOM 537 O O . GLY A 1 72 ? 2.593 4.390 -14.524 1.00 56.88 72 GLY A O 1
ATOM 538 N N . SER A 1 73 ? 3.940 2.775 -13.735 1.00 57.06 73 SER A N 1
ATOM 539 C CA . SER A 1 73 ? 3.087 1.690 -14.215 1.00 57.06 73 SER A CA 1
ATOM 540 C C . SER A 1 73 ? 1.826 1.640 -13.363 1.00 57.06 73 SER A C 1
ATOM 542 O O . SER A 1 73 ? 1.802 1.103 -12.252 1.00 57.06 73 SER A O 1
ATOM 544 N N . GLU A 1 74 ? 0.757 2.217 -13.888 1.00 56.97 74 GLU A N 1
ATOM 545 C CA . GLU A 1 74 ? -0.553 2.051 -13.309 1.00 56.97 74 GLU A CA 1
ATOM 546 C C . GLU A 1 74 ? -1.024 0.624 -13.614 1.00 56.97 74 GLU A C 1
ATOM 548 O O . GLU A 1 74 ? -1.780 0.385 -14.551 1.00 56.97 74 GLU A O 1
ATOM 553 N N . TRP A 1 75 ? -0.702 -0.330 -12.732 1.00 60.94 75 TRP A N 1
ATOM 554 C CA . TRP A 1 75 ? -1.540 -1.531 -12.565 1.00 60.94 75 TRP A CA 1
ATOM 555 C C . TRP A 1 75 ? -3.026 -1.156 -12.339 1.00 60.94 75 TRP A C 1
ATOM 557 O O . TRP A 1 75 ? -3.939 -1.977 -12.468 1.00 60.94 75 TRP A O 1
ATOM 567 N N . GLY A 1 76 ? -3.271 0.136 -12.110 1.00 63.22 76 GLY A N 1
ATOM 568 C CA . GLY A 1 76 ? -4.343 0.853 -12.783 1.00 63.22 76 GLY A CA 1
ATOM 569 C C . GLY A 1 76 ? -5.248 1.406 -11.731 1.00 63.22 76 GLY A C 1
ATOM 570 O O . GLY A 1 76 ? -6.290 0.806 -11.567 1.00 63.22 76 GLY A O 1
ATOM 571 N N . ARG A 1 77 ? -4.810 2.418 -10.961 1.00 76.06 77 ARG A N 1
ATOM 572 C CA . ARG A 1 77 ? -5.493 2.978 -9.774 1.00 76.06 77 ARG A CA 1
ATOM 573 C C . ARG A 1 77 ? -6.956 2.521 -9.661 1.00 76.06 77 ARG A C 1
ATOM 575 O O . ARG A 1 77 ? -7.825 3.030 -10.367 1.00 76.06 77 ARG A O 1
ATOM 582 N N . ARG A 1 78 ? -7.240 1.576 -8.766 1.00 85.50 78 ARG A N 1
ATOM 583 C CA . ARG A 1 78 ? -8.551 0.909 -8.686 1.00 85.50 78 ARG A CA 1
ATOM 584 C C . ARG A 1 78 ? -9.323 1.358 -7.455 1.00 85.50 78 ARG A C 1
ATOM 586 O O . ARG A 1 78 ? -8.732 1.714 -6.440 1.00 85.50 78 ARG A O 1
ATOM 593 N N . GLN A 1 79 ? -10.649 1.323 -7.534 1.00 89.06 79 GLN A N 1
ATOM 594 C CA . GLN A 1 79 ? -11.525 1.398 -6.364 1.00 89.06 79 GLN A CA 1
ATOM 595 C C . GLN A 1 79 ? -11.868 -0.035 -5.947 1.00 89.06 79 GLN A C 1
ATOM 597 O O . GLN A 1 79 ? -12.690 -0.674 -6.595 1.00 89.06 79 GLN A O 1
ATOM 602 N N . ILE A 1 80 ? -11.209 -0.550 -4.907 1.00 90.06 80 ILE A N 1
ATOM 603 C CA . ILE A 1 80 ? -11.306 -1.960 -4.488 1.00 90.06 80 ILE A CA 1
ATOM 604 C C . ILE A 1 80 ? -11.803 -2.046 -3.042 1.00 90.06 80 ILE A C 1
ATOM 606 O O . ILE A 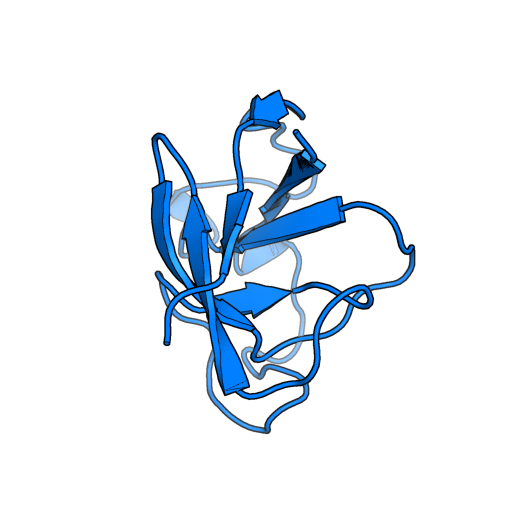1 80 ? -11.610 -1.126 -2.237 1.00 90.06 80 ILE A O 1
ATOM 610 N N . ALA A 1 81 ? -12.495 -3.133 -2.707 1.00 89.25 81 ALA A N 1
ATOM 611 C CA . ALA A 1 81 ? -12.776 -3.485 -1.323 1.00 89.25 81 ALA A CA 1
ATOM 612 C C . ALA A 1 81 ? -11.469 -3.787 -0.565 1.00 89.25 81 ALA A C 1
ATOM 614 O O . ALA A 1 81 ? -10.628 -4.558 -1.015 1.00 89.25 81 ALA A O 1
ATOM 615 N N . VAL A 1 82 ? -11.301 -3.142 0.587 1.00 92.44 82 VAL A N 1
ATOM 616 C CA . VAL A 1 82 ? -10.187 -3.386 1.504 1.00 92.44 82 VAL A CA 1
ATOM 617 C C . VAL A 1 82 ? -10.800 -3.691 2.854 1.00 92.44 82 VAL A C 1
ATOM 619 O O . VAL A 1 82 ? -11.557 -2.872 3.383 1.00 92.44 82 VAL A O 1
ATOM 622 N N . GLU A 1 83 ? -10.487 -4.865 3.379 1.00 95.75 83 GLU A N 1
ATOM 623 C CA . GLU A 1 83 ? -11.035 -5.385 4.625 1.00 95.75 83 GLU A CA 1
ATOM 624 C C . GLU A 1 83 ? -9.923 -5.484 5.662 1.00 95.75 83 GLU A C 1
ATOM 626 O O . GLU A 1 83 ? -8.833 -5.961 5.361 1.00 95.75 83 GLU A O 1
ATOM 631 N N . VAL A 1 84 ? -10.182 -5.010 6.881 1.00 94.38 84 VAL A N 1
ATOM 632 C CA . VAL A 1 84 ? -9.245 -5.168 7.999 1.00 94.38 84 VAL A CA 1
ATOM 633 C C . VAL A 1 84 ? -9.438 -6.557 8.589 1.00 94.38 84 VAL A C 1
ATOM 635 O O . VAL A 1 84 ? -10.559 -6.925 8.938 1.00 94.38 84 VAL A O 1
ATOM 638 N N . MET A 1 85 ? -8.350 -7.312 8.707 1.00 93.31 85 MET A N 1
ATOM 639 C CA . MET A 1 85 ? -8.360 -8.645 9.302 1.00 93.31 85 MET A CA 1
ATOM 640 C C . MET A 1 85 ? -8.038 -8.564 10.799 1.00 93.31 85 MET A C 1
ATOM 642 O O . MET A 1 85 ? -7.224 -7.735 11.214 1.00 93.31 85 MET A O 1
ATOM 646 N N . GLY A 1 86 ? -8.696 -9.421 11.588 1.00 79.81 86 GLY A N 1
ATOM 647 C CA . GLY A 1 86 ? -8.457 -9.584 13.028 1.00 79.81 86 GLY A CA 1
ATOM 648 C C . GLY A 1 86 ? -7.191 -10.362 13.364 1.00 79.81 86 GLY A C 1
ATOM 649 O O . GLY A 1 86 ? -6.701 -11.135 12.503 1.00 79.81 86 GLY A O 1
#

pLDDT: mean 88.75, std 10.41, range [56.88, 98.5]

Foldseek 3Di:
DFWEWEDECQQDDPQAAPQRHGDDFQEKEAPVDDFQWWKQWPPRGIHTDRHYDDDHRYIYGYPYHPVRDHDPPTCPGDDTDMGTDD

Radius of gyration: 11.68 Å; chains: 1; bounding box: 30×22×27 Å

Organism: NCBI:txid626937

InterPro domains:
  IPR059180 YorM, 3D domain [cd14667] (3-84)

Sequence (86 aa):
IKTVTAYCSACDSTGITASGKPLAWGRVASNDYPIGTRLYIDGYGECVVEDRMRDNGKVDVYLGDRDVCSCGSEWGRRQIAVEVMG

Secondary structure (DSSP, 8-state):
-EEEEEE-GGG-SSSB-TTSPBP-TTEEE-SSS-TT-EEEETTTEEEEEEE--SSSSEEEEE--STTT--TT--S--EEE-EEE--

=== Feature glossary ===
Legend for the data blocks above and below:

— What the protein is —

Sequence gives the chain of amino acids in standard one-letter code (A=alanine, C=cysteine, …, Y=tyrosine), read N→C. It is the only feature that is directly encoded by the gene; all structural features are derived from the folded form of this sequence.

The annotation block draws on four external resources. InterPro: which protein families and domains the sequence belongs to. GO: standardized terms for what the protein does, what process it participates in, and where in the cell it acts. CATH: which structural fold it has in the CATH hierarchy. Organism: the species of origin.

— Where its atoms are —

Atomic coordinates in PDBx/mmCIF format — the same representation the Protein Data Bank distributes. Each line of the _atom_site loop places one backbone atom in Cartesian space (units: ångströms, origin: arbitrary).

Six rendered views show the 3D structure from the faces of a cube — i.e. along ±x, ±y, ±z. Rendering representation is drawn randomly per protein from cartoon (secondary-structure ribbons), sticks (backbone bonds), or molecular surface; coloring is either N→C rainbow (blue at the N-terminus through red at the C-terminus) or one color per chain.

— Local backbone conformation —

DSSP 8-state secondary structure assigns each residue one of H (α-helix), G (3₁₀-helix), I (π-helix), E (extended β-strand), B (isolated β-bridge), T (hydrogen-bonded turn), S (bend), or '-' (coil). The assignment is computed from backbone hydrogen-bond geometry via the Kabsch–Sander algorithm.

P-SEA three-state annotation labels each residue as helix, strand, or coil based purely on the geometry of the Cα trace. It serves as a fallback when the full backbone (and thus DSSP) is unavailable.

φ (phi) and ψ (psi) are the two rotatable backbone dihedrals per residue: φ is the C(i-1)–N–Cα–C torsion, ψ i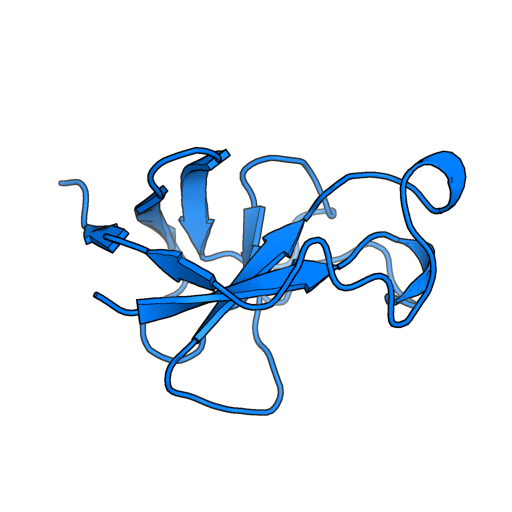s the N–Cα–C–N(i+1) torsion, both in degrees on (−180°, 180°]. α-helical residues cluster near (−60°, −45°); β-strand residues near (−120°, +130°). A Ramachandran plot is simply a scatter of (φ, ψ) for every residue.

— Global shape and packing —

Radius of gyration (Rg) is the root-mean-square distance of Cα atoms from their centroid — a single number for overall size and compactness. A globular domain of N residues has Rg ≈ 2.2·N^0.38 Å; an extended or disordered chain has a much larger Rg. The Cα contact count is the number of residue pairs whose Cα atoms are within 8 Å and are more than four positions apart in sequence — a standard proxy for tertiary packing density. The bounding box is the smallest axis-aligned box enclosing all Cα atoms.

Accessible surface area quantifies burial. A residue with SASA near zero is packed into the hydrophobic core; one with SASA >100 Å² sits on the surface. Computed here via the Shrake–Rupley numerical algorithm with a 1.4 Å probe.

The contact map is a binary N×N matrix image: pixel (i, j) is dark where Cα_i and Cα_j are within 8 Å and |i−j|>4. Because the |i−j|>4 filter removes local helical contacts, off-diagonal stripes parallel to the main diagonal indicate parallel β-sheets; stripes perpendicular to it indicate antiparallel β-sheets. The Ramachandran plot scatters every residue's (φ, ψ) pair against the sterically allowed regions. The PAE heatmap renders the predicted-aligned-error matrix.

— Structural neighborhood —

A 3Di character summarizes, for each residue, the relative orientation of the Cα frame of its nearest spatial neighbor. Because it encodes fold topology rather than chemistry, 3Di alignments detect remote structural similarity that sequence alignment misses.

Structural nearest neighbors (via Foldseek easy-search vs the PDB). Reported per hit: target PDB id, E-value, and alignment TM-score. A TM-score above ~0.5 is the conventional threshold for 'same fold'.

— Confidence and disorder —

For AlphaFold models, the B-factor field carries pLDDT — the model's own estimate of local accuracy on a 0–100 scale. Regions with pLDDT<50 should be treated as essentially unmodeled; they often correspond to intrinsically disordered segments.

B-factor (Debye–Waller factor) reflects atomic displacement in the crystal lattice. It is an experimental observable (units Å²), not a prediction; low values mean the atom is pinned down, high values mean it moves or is heterogeneous across the crystal.

Predicted Aligned Error (PAE) is an AlphaFold confidence matrix: entry (i, j) is the expected error in the position of residue j, in ångströms, when the prediction is superimposed on the true structure at residue i. Low PAE within a block of residues means that block is internally rigid and well-predicted; high PAE between two blocks means their relative placement is uncertain even if each block individually is confident.